Protein AF-A0A6C1RQX7-F1 (afdb_monomer_lite)

Radius of gyration: 13.5 Å; chains: 1; bounding box: 31×30×32 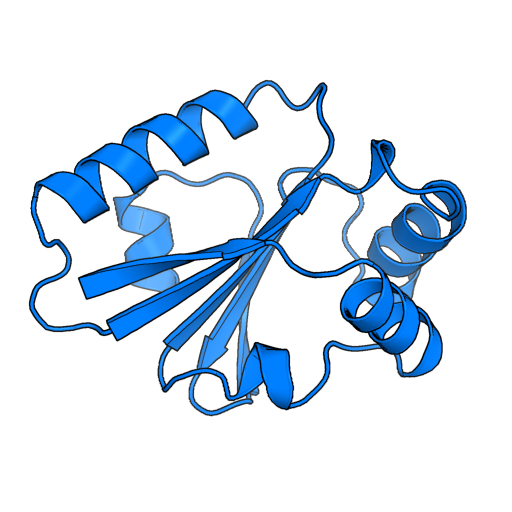Å

Foldseek 3Di:
DEDEDEDDPVQLVVCLVPLHGDCVQQVVDQKEKEWEAAPPDPCVVVVVVVSVVCVVVCPPVPDYYYYYYYRLVPDPCSVSSQCSCCPRVPDNDPGKMFIHGNSHTQDIDHDDDPVVVVVSRD

Structure (mmCIF, N/CA/C/O backbone):
data_AF-A0A6C1RQX7-F1
#
_entry.id   AF-A0A6C1RQX7-F1
#
loop_
_atom_site.group_PDB
_atom_site.id
_atom_site.type_symbol
_atom_site.label_atom_id
_atom_site.label_alt_id
_atom_site.label_comp_id
_atom_site.label_asym_id
_atom_site.label_entity_id
_atom_site.label_seq_id
_atom_site.pdbx_PDB_ins_code
_atom_site.Cartn_x
_atom_site.Cartn_y
_atom_site.Cartn_z
_atom_site.occupancy
_atom_site.B_iso_or_equiv
_atom_site.auth_seq_id
_atom_site.auth_comp_id
_atom_site.auth_asym_id
_atom_site.auth_atom_id
_atom_site.pdbx_PDB_model_num
ATOM 1 N N . MET A 1 1 ? -5.526 2.214 16.735 1.00 87.25 1 MET A N 1
ATOM 2 C CA . MET A 1 1 ? -4.966 3.416 16.068 1.00 87.25 1 MET A CA 1
ATOM 3 C C . MET A 1 1 ? -4.301 3.088 14.724 1.00 87.25 1 MET A C 1
ATOM 5 O O . MET A 1 1 ? -3.869 1.963 14.512 1.00 87.25 1 MET A O 1
ATOM 9 N N . LEU A 1 2 ? -4.153 4.067 13.818 1.00 93.94 2 LEU A N 1
ATOM 10 C CA . LEU A 1 2 ? -3.421 3.879 12.552 1.00 93.94 2 LEU A CA 1
ATOM 11 C C . LEU A 1 2 ? -1.901 4.061 12.732 1.00 93.94 2 LEU A C 1
ATOM 13 O O . LEU A 1 2 ? -1.441 5.099 13.207 1.00 93.94 2 LEU A O 1
ATOM 17 N N . GLN A 1 3 ? -1.108 3.087 12.288 1.00 94.69 3 GLN A N 1
ATOM 18 C CA . GLN A 1 3 ? 0.356 3.147 12.237 1.00 94.69 3 GLN A CA 1
ATOM 19 C C . GLN A 1 3 ? 0.831 3.056 10.788 1.00 94.69 3 GLN A C 1
ATOM 21 O O . GLN A 1 3 ? 0.318 2.247 10.024 1.00 94.69 3 GLN A O 1
ATOM 26 N N . ARG A 1 4 ? 1.823 3.862 10.402 1.00 96.62 4 ARG A N 1
ATOM 27 C CA . ARG A 1 4 ? 2.385 3.860 9.042 1.00 96.62 4 ARG A CA 1
ATOM 28 C C . ARG A 1 4 ? 3.803 3.318 9.072 1.00 96.62 4 ARG A C 1
ATOM 30 O O . ARG A 1 4 ? 4.584 3.702 9.942 1.00 96.62 4 ARG A O 1
ATOM 37 N N . ARG A 1 5 ? 4.132 2.456 8.118 1.00 97.75 5 ARG A N 1
ATOM 38 C CA . ARG A 1 5 ? 5.447 1.839 7.939 1.00 97.75 5 ARG A CA 1
ATOM 39 C C . ARG A 1 5 ? 5.829 1.914 6.468 1.00 97.75 5 ARG A C 1
ATOM 41 O O . ARG A 1 5 ? 4.966 1.851 5.599 1.00 97.75 5 ARG A O 1
ATOM 48 N N . GLN A 1 6 ? 7.117 2.045 6.189 1.00 98.12 6 GLN A N 1
ATOM 49 C CA . GLN A 1 6 ? 7.611 1.870 4.826 1.00 98.12 6 GLN A CA 1
ATOM 50 C C . GLN A 1 6 ? 7.837 0.382 4.584 1.00 98.12 6 GLN A C 1
ATOM 52 O O . GLN A 1 6 ? 8.424 -0.296 5.429 1.00 98.12 6 GLN A O 1
ATOM 57 N N . LEU A 1 7 ? 7.364 -0.120 3.447 1.00 98.44 7 LEU A N 1
ATOM 58 C CA . LEU A 1 7 ? 7.753 -1.435 2.962 1.00 98.44 7 LEU A CA 1
ATOM 59 C C . LEU A 1 7 ? 9.213 -1.352 2.503 1.00 98.44 7 LEU A C 1
ATOM 61 O O . LEU A 1 7 ? 9.578 -0.475 1.719 1.00 98.44 7 LEU A O 1
ATOM 65 N N . SER A 1 8 ? 10.060 -2.245 3.001 1.00 98.31 8 SER A N 1
ATOM 66 C CA . SER A 1 8 ? 11.467 -2.270 2.605 1.00 98.31 8 SER A CA 1
ATOM 67 C C . SER A 1 8 ? 11.654 -2.827 1.191 1.00 98.31 8 SER A C 1
ATOM 69 O O . SER A 1 8 ? 10.848 -3.615 0.694 1.00 98.31 8 SER A O 1
ATOM 71 N N . ALA A 1 9 ? 12.778 -2.476 0.562 1.00 98.06 9 ALA A N 1
ATOM 72 C CA . ALA A 1 9 ? 13.169 -3.040 -0.727 1.00 98.06 9 ALA A CA 1
ATOM 73 C C . ALA A 1 9 ? 13.298 -4.575 -0.680 1.00 98.06 9 ALA A C 1
ATOM 75 O O . ALA A 1 9 ? 12.901 -5.250 -1.625 1.00 98.06 9 ALA A O 1
ATOM 76 N N . THR A 1 10 ? 13.794 -5.134 0.428 1.00 98.19 10 THR A N 1
ATOM 77 C CA . THR A 1 10 ? 13.908 -6.588 0.620 1.00 98.19 10 THR A CA 1
ATOM 78 C C . THR A 1 10 ? 12.537 -7.261 0.671 1.00 98.19 10 THR A C 1
ATOM 80 O O . THR A 1 10 ? 12.328 -8.255 -0.017 1.00 98.19 10 THR A O 1
ATOM 83 N N . GLN A 1 11 ? 11.581 -6.695 1.415 1.00 98.56 11 GLN A N 1
ATOM 84 C CA . GLN A 1 11 ? 10.202 -7.200 1.461 1.00 98.56 11 GLN A CA 1
ATOM 85 C C . GLN A 1 11 ? 9.527 -7.128 0.088 1.00 98.56 11 GLN A C 1
ATOM 87 O O . GLN A 1 11 ? 8.901 -8.089 -0.350 1.00 98.56 11 GLN A O 1
ATOM 92 N N . ALA A 1 12 ? 9.693 -6.006 -0.616 1.00 98.56 12 ALA A N 1
ATOM 93 C CA . ALA A 1 12 ? 9.161 -5.829 -1.961 1.00 98.56 12 ALA A CA 1
ATOM 94 C C . ALA A 1 12 ? 9.771 -6.820 -2.965 1.00 98.56 12 ALA A C 1
ATOM 96 O O . ALA A 1 12 ? 9.052 -7.366 -3.798 1.00 98.56 12 ALA A O 1
ATOM 97 N N . ARG A 1 13 ? 11.080 -7.083 -2.874 1.00 98.38 13 ARG A N 1
ATOM 98 C CA . ARG A 1 13 ? 11.763 -8.067 -3.721 1.00 98.38 13 ARG A CA 1
ATOM 99 C C . ARG A 1 13 ? 11.296 -9.489 -3.428 1.00 98.38 13 ARG A C 1
ATOM 101 O O . ARG A 1 13 ? 10.963 -10.212 -4.357 1.00 98.38 13 ARG A O 1
ATOM 108 N N . SER A 1 14 ? 11.183 -9.848 -2.153 1.00 98.31 14 SER A N 1
ATOM 109 C CA . SER A 1 14 ? 10.650 -11.149 -1.753 1.00 98.31 14 SER A CA 1
ATOM 110 C C . SER A 1 14 ? 9.214 -11.360 -2.252 1.00 98.31 14 SER A C 1
ATOM 112 O O . SER A 1 14 ? 8.863 -12.466 -2.650 1.00 98.31 14 SER A O 1
ATOM 114 N N . ALA A 1 15 ? 8.398 -10.300 -2.313 1.00 98.44 15 ALA A N 1
ATOM 115 C CA . ALA A 1 15 ? 7.051 -10.390 -2.872 1.00 98.44 15 ALA A CA 1
ATOM 116 C C . ALA A 1 15 ? 7.046 -10.700 -4.378 1.00 98.44 15 ALA A C 1
ATOM 118 O O . ALA A 1 15 ? 6.231 -11.501 -4.830 1.00 98.44 15 ALA A O 1
ATOM 119 N N . ILE A 1 16 ? 7.985 -10.130 -5.145 1.00 98.44 16 ILE A N 1
ATOM 120 C CA . ILE A 1 16 ? 8.170 -10.477 -6.564 1.00 98.44 16 ILE A CA 1
ATOM 121 C C . ILE A 1 16 ? 8.494 -11.970 -6.712 1.00 98.44 16 ILE A C 1
ATOM 123 O O . ILE A 1 16 ? 7.937 -12.631 -7.584 1.00 98.44 16 ILE A O 1
ATOM 127 N N . GLU A 1 17 ? 9.388 -12.493 -5.871 1.00 98.06 17 GLU A N 1
ATOM 128 C CA . GLU A 1 17 ? 9.856 -13.886 -5.927 1.00 98.06 17 GLU A CA 1
ATOM 129 C C . GLU A 1 17 ? 8.766 -14.890 -5.530 1.00 98.06 17 GLU A C 1
ATOM 131 O O . GLU A 1 17 ? 8.646 -15.948 -6.146 1.00 98.06 17 GLU A O 1
ATOM 136 N N . ASN A 1 18 ? 7.957 -14.551 -4.524 1.00 97.75 18 ASN A N 1
ATOM 137 C CA . ASN A 1 18 ? 6.972 -15.459 -3.932 1.00 97.75 18 ASN A CA 1
ATOM 138 C C . ASN A 1 18 ? 5.548 -15.283 -4.477 1.00 97.75 18 ASN A C 1
ATOM 140 O O . ASN A 1 18 ? 4.670 -16.085 -4.167 1.00 97.75 18 ASN A O 1
ATOM 144 N N . GLY A 1 19 ? 5.296 -14.240 -5.270 1.00 97.75 19 GLY A N 1
ATOM 145 C CA . GLY A 1 19 ? 3.982 -13.946 -5.841 1.00 97.75 19 GLY A CA 1
ATOM 146 C C . GLY A 1 19 ? 3.031 -13.176 -4.916 1.00 97.75 19 GLY A C 1
ATOM 147 O O . GLY A 1 19 ? 2.018 -12.667 -5.391 1.00 97.75 19 GLY A O 1
ATOM 148 N N . ASP A 1 20 ? 3.357 -13.040 -3.629 1.00 97.44 20 ASP A N 1
ATOM 149 C CA . ASP A 1 20 ? 2.623 -12.221 -2.659 1.00 97.44 20 ASP A CA 1
ATOM 150 C C . ASP A 1 20 ? 3.540 -11.767 -1.507 1.00 97.44 20 ASP A C 1
ATOM 152 O O . ASP A 1 20 ? 4.695 -12.182 -1.403 1.00 97.44 20 ASP A O 1
ATOM 156 N N . PHE A 1 21 ? 3.038 -10.893 -0.636 1.00 98.38 21 PHE A N 1
ATOM 157 C CA . PHE A 1 21 ? 3.799 -10.319 0.475 1.00 98.38 21 PHE A CA 1
ATOM 158 C C . PHE A 1 21 ? 3.999 -11.313 1.628 1.00 98.38 21 PHE A C 1
ATOM 160 O O . PHE A 1 21 ? 3.100 -12.067 1.988 1.00 98.38 21 PHE A O 1
ATOM 167 N N . GLY A 1 22 ? 5.190 -11.280 2.234 1.00 97.81 22 GLY A N 1
ATOM 168 C CA . GLY A 1 22 ? 5.569 -12.167 3.336 1.00 97.81 22 GLY A CA 1
ATOM 169 C C . GLY A 1 22 ? 4.767 -11.953 4.625 1.00 97.81 22 GLY A C 1
ATOM 170 O O . GLY A 1 22 ? 4.134 -10.913 4.837 1.00 97.81 22 GLY A O 1
ATOM 171 N N . SER A 1 23 ? 4.824 -12.942 5.523 1.00 97.38 23 SER A N 1
ATOM 172 C CA . SER A 1 23 ? 4.132 -12.923 6.823 1.00 97.38 23 SER A CA 1
ATOM 173 C C . SER A 1 23 ? 4.578 -11.771 7.727 1.00 97.38 23 SER A C 1
ATOM 175 O O . SER A 1 23 ? 3.783 -11.260 8.509 1.00 97.38 23 SER A O 1
ATOM 177 N N . ASP A 1 24 ? 5.809 -11.295 7.578 1.00 97.31 24 ASP A N 1
ATOM 178 C CA . ASP A 1 24 ? 6.334 -10.111 8.258 1.00 97.31 24 ASP A CA 1
ATOM 179 C C . ASP A 1 24 ? 5.613 -8.805 7.861 1.00 97.31 24 ASP A C 1
ATOM 181 O O . ASP A 1 24 ? 5.661 -7.817 8.598 1.00 97.31 24 ASP A O 1
ATOM 185 N N . VAL A 1 25 ? 4.908 -8.811 6.725 1.00 98.25 25 VAL A N 1
ATOM 186 C CA . VAL A 1 25 ? 4.044 -7.723 6.256 1.00 98.25 25 VAL A CA 1
ATOM 187 C C . VAL A 1 25 ? 2.584 -8.020 6.593 1.00 98.25 25 VAL A C 1
ATOM 189 O O . VAL A 1 25 ? 1.951 -7.249 7.315 1.00 98.25 25 VAL A O 1
ATOM 192 N N . ILE A 1 26 ? 2.038 -9.135 6.097 1.00 97.88 26 ILE A N 1
ATOM 193 C CA . ILE A 1 26 ? 0.590 -9.409 6.155 1.00 97.88 26 ILE A CA 1
ATOM 194 C C . ILE A 1 26 ? 0.103 -9.831 7.552 1.00 97.88 26 ILE A C 1
ATOM 196 O O . ILE A 1 26 ? -1.06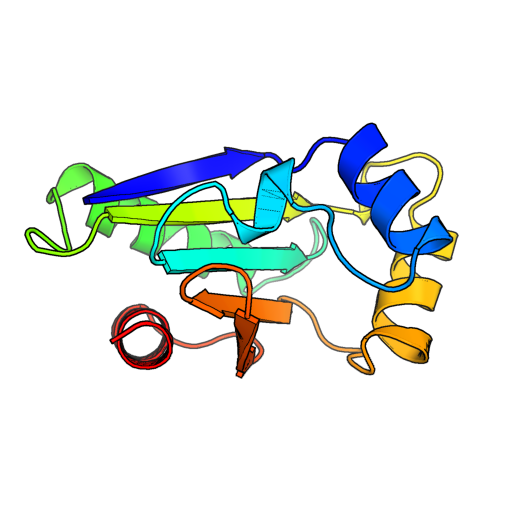1 -9.599 7.870 1.00 97.88 26 ILE A O 1
ATOM 200 N N . ASN A 1 27 ? 0.992 -10.356 8.409 1.00 96.69 27 ASN A N 1
ATOM 201 C CA . ASN A 1 27 ? 0.712 -10.669 9.821 1.00 96.69 27 ASN A CA 1
ATOM 202 C C . ASN A 1 27 ? 1.286 -9.622 10.784 1.00 96.69 27 ASN A C 1
ATOM 204 O O . ASN A 1 27 ? 1.405 -9.884 11.981 1.00 96.69 27 ASN A O 1
ATOM 208 N N . ALA A 1 28 ? 1.654 -8.428 10.305 1.00 96.31 28 ALA A N 1
ATOM 209 C CA . ALA A 1 28 ? 2.196 -7.384 11.175 1.00 96.31 28 ALA A CA 1
ATOM 210 C C . ALA A 1 28 ? 1.202 -6.939 12.270 1.00 96.31 28 ALA A C 1
ATOM 212 O O . ALA A 1 28 ? 1.620 -6.368 13.279 1.00 96.31 28 ALA A O 1
ATOM 213 N N . GLY A 1 29 ? -0.095 -7.181 12.059 1.00 94.31 29 GLY A N 1
ATOM 214 C CA . GLY A 1 29 ? -1.191 -6.972 13.002 1.00 94.31 29 GLY A CA 1
ATOM 215 C C . GLY A 1 29 ? -2.489 -7.585 12.468 1.00 94.31 29 GLY A C 1
ATOM 216 O O . GLY A 1 29 ? -2.515 -8.108 11.357 1.00 94.31 29 GLY A O 1
ATOM 217 N N . ALA A 1 30 ? -3.579 -7.489 13.235 1.00 94.56 30 ALA A N 1
ATOM 218 C CA . ALA A 1 30 ? -4.872 -8.071 12.849 1.00 94.56 30 ALA A CA 1
ATOM 219 C C . ALA A 1 30 ? -5.486 -7.416 11.598 1.00 94.56 30 ALA A C 1
ATOM 221 O O . ALA A 1 30 ? -6.217 -8.058 10.849 1.00 94.56 30 ALA A O 1
ATOM 222 N N . LYS A 1 31 ? -5.201 -6.128 11.362 1.00 96.56 31 LYS A N 1
ATOM 223 C CA . LYS A 1 31 ? -5.674 -5.358 10.204 1.00 96.56 31 LYS A CA 1
ATOM 224 C C . LYS A 1 31 ? -4.482 -4.685 9.531 1.00 96.56 31 LYS A C 1
ATOM 226 O O . LYS A 1 31 ? -3.852 -3.801 10.118 1.00 96.56 31 LYS A O 1
ATOM 231 N N . VAL A 1 32 ? -4.186 -5.077 8.295 1.00 98.00 32 VAL A N 1
ATOM 232 C CA . VAL A 1 32 ? -3.069 -4.527 7.516 1.00 98.00 32 VAL A CA 1
ATOM 233 C C . VAL A 1 32 ? -3.590 -3.952 6.207 1.00 98.00 32 VAL A C 1
ATOM 235 O O . VAL A 1 32 ? -4.369 -4.586 5.507 1.00 98.00 32 VAL A O 1
ATOM 238 N N . ALA A 1 33 ? -3.145 -2.753 5.851 1.00 98.38 33 ALA A N 1
ATOM 239 C CA . ALA A 1 33 ? -3.293 -2.224 4.503 1.00 98.38 33 ALA A CA 1
ATOM 240 C C . ALA A 1 33 ? -1.917 -2.056 3.874 1.00 98.38 33 ALA A C 1
ATOM 242 O O . ALA A 1 33 ? -0.993 -1.561 4.515 1.00 98.38 33 ALA A O 1
ATOM 243 N N . LEU A 1 34 ? -1.789 -2.408 2.605 1.00 98.69 34 LEU A N 1
ATOM 244 C CA . LEU A 1 34 ? -0.575 -2.199 1.836 1.00 98.69 34 LEU A CA 1
ATOM 245 C C . LEU A 1 34 ? -0.876 -1.294 0.649 1.00 98.69 34 LEU A C 1
ATOM 247 O O . LEU A 1 34 ? -1.687 -1.646 -0.200 1.00 98.69 34 LEU A O 1
ATOM 251 N N . ILE A 1 35 ? -0.220 -0.138 0.597 1.00 98.75 35 ILE A N 1
ATOM 252 C CA . ILE A 1 35 ? -0.373 0.869 -0.451 1.00 98.75 35 ILE A CA 1
ATOM 253 C C . ILE A 1 35 ? 0.844 0.809 -1.374 1.00 98.75 35 ILE A C 1
ATOM 255 O O . ILE A 1 35 ? 1.962 1.116 -0.962 1.00 98.75 35 ILE A O 1
ATOM 259 N N . LEU A 1 36 ? 0.606 0.470 -2.636 1.00 98.81 36 LEU A N 1
ATOM 260 C CA . LEU A 1 36 ? 1.589 0.423 -3.712 1.00 98.81 36 LEU A CA 1
ATOM 261 C C . LEU A 1 36 ? 1.351 1.611 -4.648 1.00 98.81 36 LEU A C 1
ATOM 263 O O . LEU A 1 36 ? 0.275 1.750 -5.232 1.00 98.81 36 LEU A O 1
ATOM 267 N N . THR A 1 37 ? 2.330 2.498 -4.784 1.00 98.69 37 THR A N 1
ATOM 268 C CA . THR A 1 37 ? 2.183 3.729 -5.570 1.00 98.69 37 THR A CA 1
ATOM 269 C C . THR A 1 37 ? 3.506 4.175 -6.192 1.00 98.69 37 THR A C 1
ATOM 271 O O . THR A 1 37 ? 4.551 3.585 -5.941 1.00 98.69 37 THR A O 1
ATOM 274 N N . GLN A 1 38 ? 3.461 5.232 -6.998 1.00 98.44 38 GLN A N 1
ATOM 275 C CA . GLN A 1 38 ? 4.638 5.905 -7.552 1.00 98.44 38 GLN A CA 1
ATOM 276 C C . GLN A 1 38 ? 4.648 7.375 -7.138 1.00 98.44 38 GLN A C 1
ATOM 278 O O . GLN A 1 38 ? 3.601 7.946 -6.812 1.00 98.44 38 GLN A O 1
ATOM 283 N N . SER A 1 39 ? 5.825 7.993 -7.164 1.00 97.69 39 SER A N 1
ATOM 284 C CA . SER A 1 39 ? 6.055 9.361 -6.694 1.00 97.69 39 SER A CA 1
ATOM 285 C C . SER A 1 39 ? 5.221 10.408 -7.442 1.00 97.69 39 SER A C 1
ATOM 287 O O . SER A 1 39 ? 4.798 11.396 -6.845 1.00 97.69 39 SER A O 1
ATOM 289 N N . TRP A 1 40 ? 4.906 10.161 -8.717 1.00 97.00 40 TRP A N 1
ATOM 290 C CA . TRP A 1 40 ? 4.107 11.046 -9.570 1.00 97.00 40 TRP A CA 1
ATOM 291 C C . TRP A 1 40 ? 2.586 10.898 -9.391 1.00 97.00 40 TRP A C 1
ATOM 293 O O . TRP A 1 40 ? 1.821 11.644 -10.002 1.00 97.00 40 TRP A O 1
ATOM 303 N N . CYS A 1 41 ? 2.114 9.953 -8.569 1.00 97.81 41 CYS A N 1
ATOM 304 C CA . CYS A 1 41 ? 0.686 9.714 -8.375 1.00 97.81 41 CYS A CA 1
ATOM 305 C C . CYS A 1 41 ? -0.013 10.936 -7.732 1.00 97.81 41 CYS A C 1
ATOM 307 O O . CYS A 1 41 ? 0.254 11.252 -6.569 1.00 97.81 41 CYS A O 1
ATOM 309 N N . PRO A 1 42 ? -0.987 11.583 -8.403 1.00 96.12 42 PRO A N 1
ATOM 310 C CA . PRO A 1 42 ? -1.627 12.797 -7.883 1.00 96.12 42 PRO A CA 1
ATOM 311 C C . PRO A 1 42 ? -2.516 12.533 -6.659 1.00 96.12 42 PRO A C 1
ATOM 313 O O . PRO A 1 42 ? -2.768 13.425 -5.850 1.00 96.12 42 PRO A O 1
ATOM 316 N N . GLN A 1 43 ? -2.990 11.297 -6.504 1.00 98.19 43 GLN A N 1
ATOM 317 C CA . GLN A 1 43 ? -3.827 10.872 -5.382 1.00 98.19 43 GLN A CA 1
ATOM 318 C C . GLN A 1 43 ? -3.002 10.549 -4.126 1.00 98.19 43 GLN A C 1
ATOM 320 O O . GLN A 1 43 ? -3.539 10.556 -3.015 1.00 98.19 43 GLN A O 1
ATOM 325 N N . TRP A 1 44 ? -1.693 10.312 -4.268 1.00 97.81 44 TRP A N 1
ATOM 326 C CA . TRP A 1 44 ? -0.832 9.928 -3.153 1.00 97.81 44 TRP A CA 1
ATOM 327 C C . TRP A 1 44 ? -0.719 11.010 -2.062 1.00 97.81 44 TRP A C 1
ATOM 329 O O . TRP A 1 44 ? -0.969 10.696 -0.893 1.00 97.81 44 TRP A O 1
ATOM 339 N N . PRO A 1 45 ? -0.480 12.299 -2.383 1.00 97.69 45 PRO A N 1
ATOM 340 C CA . PRO A 1 45 ? -0.483 13.366 -1.380 1.00 97.69 45 PRO A CA 1
ATOM 341 C C . PRO A 1 45 ? -1.806 13.485 -0.612 1.00 97.69 45 PRO A C 1
ATOM 343 O O . PRO A 1 45 ? -1.803 13.761 0.593 1.00 97.69 45 PRO A O 1
ATOM 346 N N . ALA A 1 46 ? -2.941 13.247 -1.282 1.00 97.44 46 ALA A N 1
ATOM 347 C CA . ALA A 1 46 ? -4.256 13.253 -0.646 1.00 97.44 46 ALA A CA 1
ATOM 348 C C . ALA A 1 46 ? -4.391 12.104 0.364 1.00 97.44 46 ALA A C 1
ATOM 350 O O . ALA A 1 46 ? -4.841 12.341 1.489 1.00 97.44 46 ALA A O 1
ATOM 351 N N . MET A 1 47 ? -3.926 10.897 0.006 1.00 98.00 47 MET A N 1
ATOM 352 C CA . MET A 1 47 ? -3.880 9.756 0.926 1.00 98.00 47 MET A CA 1
ATOM 353 C C . MET A 1 47 ? -3.025 10.027 2.153 1.00 98.00 47 MET A C 1
ATOM 355 O O . MET A 1 47 ? -3.485 9.879 3.286 1.00 98.00 47 MET A O 1
ATOM 359 N N . GLN A 1 48 ? -1.809 10.522 1.944 1.00 97.94 48 GLN A N 1
ATOM 360 C CA . GLN A 1 48 ? -0.930 10.896 3.043 1.00 97.94 48 GLN A CA 1
ATOM 361 C C . GLN A 1 48 ? -1.554 11.955 3.958 1.00 97.94 48 GLN A C 1
ATOM 363 O O . GLN A 1 48 ? -1.403 11.883 5.178 1.00 97.94 48 GLN A O 1
ATOM 368 N N . LYS A 1 49 ? -2.254 12.952 3.395 1.00 97.56 49 LYS A N 1
ATOM 369 C CA . LYS A 1 49 ? -2.906 14.012 4.174 1.00 97.56 49 LYS A CA 1
ATOM 370 C C . LYS A 1 49 ? -3.951 13.441 5.126 1.00 97.56 49 LYS A C 1
ATOM 372 O O . LYS A 1 49 ? -3.907 13.770 6.311 1.00 97.56 49 LYS A O 1
ATOM 377 N N . TRP A 1 50 ? -4.865 12.597 4.645 1.00 96.81 50 TRP A N 1
ATOM 378 C CA . TRP A 1 50 ? -5.891 12.044 5.529 1.00 96.81 50 TRP A CA 1
ATOM 379 C C . TRP A 1 50 ? -5.329 10.985 6.484 1.00 96.81 50 TRP A C 1
ATOM 381 O O . TRP A 1 50 ? -5.768 10.951 7.629 1.00 96.81 50 TRP A O 1
ATOM 391 N N . MET A 1 51 ? -4.318 10.196 6.091 1.00 96.56 51 MET A N 1
ATOM 392 C CA . MET A 1 51 ? -3.650 9.261 7.011 1.00 96.56 51 MET A CA 1
ATOM 393 C C . MET A 1 51 ? -2.988 10.004 8.172 1.00 96.56 51 MET A C 1
ATOM 395 O O . MET A 1 51 ? -3.185 9.632 9.325 1.00 96.56 51 MET A O 1
ATOM 399 N N . ARG A 1 52 ? -2.275 11.105 7.891 1.00 96.12 52 ARG A N 1
ATOM 400 C CA . ARG A 1 52 ? -1.714 11.982 8.933 1.00 96.12 52 ARG A CA 1
ATOM 401 C C . ARG A 1 52 ? -2.798 12.546 9.854 1.00 96.12 52 ARG A C 1
ATOM 403 O O . ARG A 1 52 ? -2.581 12.615 11.058 1.00 96.12 52 ARG A O 1
ATOM 410 N N . GLY A 1 53 ? -3.953 12.924 9.301 1.00 95.69 53 GLY A N 1
ATOM 411 C CA . GLY A 1 53 ? -5.113 13.360 10.084 1.00 95.69 53 GLY A CA 1
ATOM 412 C C . GLY A 1 53 ? -5.614 12.273 11.039 1.00 95.69 53 GLY A C 1
ATOM 413 O O . GLY A 1 53 ? -5.737 12.523 12.230 1.00 95.69 53 GLY A O 1
ATOM 414 N N . LEU A 1 54 ? -5.805 11.045 10.543 1.00 94.00 54 LEU A N 1
ATOM 415 C CA . LEU A 1 54 ? -6.220 9.904 11.368 1.00 94.00 54 LEU A CA 1
ATOM 416 C C . LEU A 1 54 ? -5.220 9.600 12.491 1.00 94.00 54 LEU A C 1
ATOM 418 O O . LEU A 1 54 ? -5.635 9.403 13.628 1.00 94.00 54 LEU A O 1
ATOM 422 N N . GLN A 1 55 ? -3.915 9.613 12.198 1.00 93.50 55 GLN A N 1
ATOM 423 C CA . GLN A 1 55 ? -2.873 9.411 13.212 1.00 93.50 55 GLN A CA 1
ATOM 424 C C . GLN A 1 55 ? -2.907 10.492 14.292 1.00 93.50 55 GLN A C 1
ATOM 426 O O . GLN A 1 55 ? -2.877 10.171 15.477 1.00 93.50 55 GLN A O 1
ATOM 431 N N . LYS A 1 56 ? -2.990 11.765 13.881 1.00 93.44 56 LYS A N 1
ATOM 432 C CA . LYS A 1 56 ? -3.060 12.910 14.795 1.00 93.44 56 LYS A CA 1
ATOM 433 C C . LYS A 1 56 ? -4.282 12.826 15.710 1.00 93.44 56 LYS A C 1
ATOM 435 O O . LYS A 1 56 ? -4.170 13.121 16.894 1.00 93.44 56 LYS A O 1
ATOM 440 N N . ASP A 1 57 ? -5.418 12.403 15.165 1.00 91.62 57 ASP A N 1
ATOM 441 C CA . ASP A 1 57 ? -6.681 12.296 15.896 1.00 91.62 57 ASP A CA 1
ATOM 442 C C . ASP A 1 57 ? -6.803 10.986 16.700 1.00 91.62 57 ASP A C 1
ATOM 444 O O . ASP A 1 57 ? -7.838 10.749 17.320 1.00 91.62 57 ASP A O 1
ATOM 448 N N . GLY A 1 58 ? -5.794 10.105 16.659 1.00 87.25 58 GLY A N 1
ATOM 449 C CA . GLY A 1 58 ? -5.835 8.794 17.316 1.00 87.25 58 GLY A CA 1
ATOM 450 C C . GLY A 1 58 ? -6.894 7.847 16.740 1.00 87.25 58 GLY A C 1
ATOM 451 O O . GLY A 1 58 ? -7.363 6.946 17.430 1.00 87.25 58 GLY A O 1
ATOM 452 N N . LYS A 1 59 ? -7.301 8.048 15.481 1.00 86.25 59 LYS A N 1
ATOM 453 C CA . LYS A 1 59 ? -8.389 7.312 14.832 1.00 86.25 59 LYS A CA 1
ATOM 454 C C . LYS A 1 59 ? -7.883 6.239 13.861 1.00 86.25 59 LYS A C 1
ATOM 456 O O . LYS A 1 59 ? -6.827 6.398 13.247 1.00 86.25 59 LYS A O 1
ATOM 461 N N . PRO A 1 60 ? -8.678 5.181 13.645 1.00 83.56 60 PRO A N 1
ATOM 462 C CA . PRO A 1 60 ? -9.792 4.754 14.503 1.00 83.56 60 PRO A CA 1
ATOM 463 C C . PRO A 1 60 ? -9.290 4.334 15.901 1.00 83.56 60 PRO A C 1
ATOM 465 O O . PRO A 1 60 ? -8.204 3.760 16.020 1.00 83.56 60 PRO A O 1
ATOM 468 N N . ALA A 1 61 ? -10.071 4.646 16.942 1.00 74.38 61 ALA A N 1
ATOM 469 C CA . ALA A 1 61 ? -9.722 4.335 18.332 1.00 74.38 61 ALA A CA 1
ATOM 470 C C . ALA A 1 61 ? -9.671 2.815 18.564 1.00 74.38 61 ALA A C 1
ATOM 472 O O . ALA A 1 61 ? -8.703 2.312 19.123 1.00 74.38 61 ALA A O 1
ATOM 473 N N . ASP A 1 62 ? -10.641 2.092 17.998 1.00 70.00 62 ASP A N 1
ATOM 474 C CA . ASP A 1 62 ? -10.864 0.663 18.258 1.00 70.00 62 ASP A CA 1
ATOM 475 C C . ASP A 1 62 ? -10.193 -0.276 17.241 1.00 70.00 62 ASP A C 1
ATOM 477 O O . ASP A 1 62 ? -10.442 -1.482 17.234 1.00 70.00 62 ASP A O 1
ATOM 481 N N . HIS A 1 63 ? -9.368 0.251 16.329 1.00 70.94 63 HIS A N 1
ATOM 482 C CA . HIS A 1 63 ? -8.665 -0.591 15.356 1.00 70.94 63 HIS A CA 1
ATOM 483 C C . HIS A 1 63 ? -7.194 -0.245 15.267 1.00 70.94 63 HIS A C 1
ATOM 485 O O . HIS A 1 63 ? -6.837 0.849 14.825 1.00 70.94 63 HIS A O 1
ATOM 491 N N . ASP A 1 64 ? -6.344 -1.203 15.614 1.00 87.62 64 ASP A N 1
ATOM 492 C CA . ASP A 1 64 ? -4.929 -1.160 15.279 1.00 87.62 64 ASP A CA 1
ATOM 493 C C . ASP A 1 64 ? -4.745 -1.574 13.825 1.00 87.62 64 ASP A C 1
ATOM 495 O O . ASP A 1 64 ? -4.815 -2.748 13.467 1.00 87.62 64 ASP A O 1
ATOM 499 N N . ILE A 1 65 ? -4.588 -0.558 12.977 1.00 94.88 65 ILE A N 1
ATOM 500 C CA . ILE A 1 65 ? -4.375 -0.715 11.543 1.00 94.88 65 ILE A CA 1
ATOM 501 C C . ILE A 1 65 ? -2.918 -0.400 11.259 1.00 94.88 65 ILE A C 1
ATOM 503 O O . ILE A 1 65 ? -2.457 0.712 11.529 1.00 94.88 65 ILE A O 1
ATOM 507 N N . ILE A 1 66 ? -2.212 -1.349 10.658 1.00 97.19 66 ILE A N 1
ATOM 508 C CA . ILE A 1 66 ? -0.860 -1.126 10.152 1.00 97.19 66 ILE A CA 1
ATOM 509 C C . ILE A 1 66 ? -0.952 -0.868 8.657 1.00 97.19 66 ILE A C 1
ATOM 511 O O . ILE A 1 66 ? -1.476 -1.680 7.902 1.00 97.19 66 ILE A O 1
ATOM 515 N N . VAL A 1 67 ? -0.441 0.277 8.228 1.00 98.06 67 VAL A N 1
ATOM 516 C CA . VAL A 1 67 ? -0.369 0.663 6.825 1.00 98.06 67 VAL A CA 1
ATOM 517 C C . VAL A 1 67 ? 1.076 0.577 6.368 1.00 98.06 67 VAL A C 1
ATOM 519 O O . VAL A 1 67 ? 1.918 1.334 6.848 1.00 98.06 67 VAL A O 1
ATOM 522 N N . PHE A 1 68 ? 1.357 -0.322 5.434 1.00 98.69 68 PHE A N 1
ATOM 523 C CA . PHE A 1 68 ? 2.610 -0.340 4.694 1.00 98.69 68 PHE A CA 1
ATOM 524 C C . PHE A 1 68 ? 2.494 0.520 3.441 1.00 98.69 68 PHE A C 1
ATOM 526 O O . PHE A 1 68 ? 1.494 0.478 2.728 1.00 98.69 68 PHE A O 1
ATOM 533 N N . GLU A 1 69 ? 3.533 1.294 3.167 1.00 98.56 69 GLU A N 1
ATOM 534 C CA . GLU A 1 69 ? 3.621 2.182 2.015 1.00 98.56 69 GLU A CA 1
ATOM 535 C C . GLU A 1 69 ? 4.817 1.783 1.164 1.00 98.56 69 GLU A C 1
ATOM 537 O O . GLU A 1 69 ? 5.907 1.569 1.694 1.00 98.56 69 GLU A O 1
ATOM 542 N N . PHE A 1 70 ? 4.627 1.704 -0.150 1.00 98.69 70 PHE A N 1
ATOM 543 C CA . PHE A 1 70 ? 5.716 1.459 -1.080 1.00 98.69 70 PHE A CA 1
ATOM 544 C C . PHE A 1 70 ? 5.610 2.379 -2.297 1.00 98.69 70 PHE A C 1
ATOM 546 O O . PHE A 1 70 ? 4.702 2.245 -3.120 1.00 98.69 70 PHE A O 1
ATOM 553 N N . VAL A 1 71 ? 6.546 3.328 -2.385 1.00 98.50 71 VAL A N 1
ATOM 554 C CA . VAL A 1 71 ? 6.741 4.218 -3.538 1.00 98.50 71 VAL A CA 1
ATOM 555 C C . VAL A 1 71 ? 7.797 3.577 -4.437 1.00 98.50 71 VAL A C 1
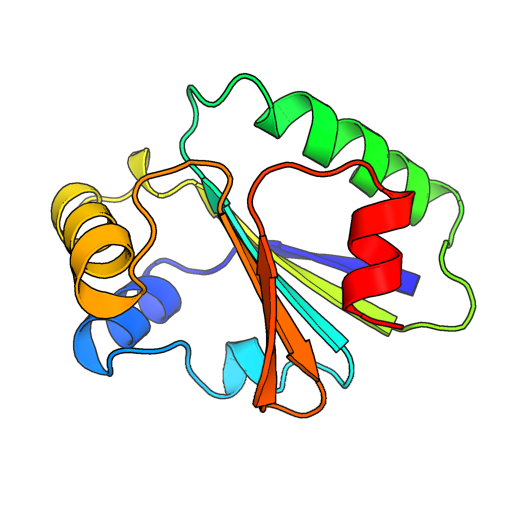ATOM 557 O O . VAL A 1 71 ? 8.997 3.731 -4.213 1.00 98.50 71 VAL A O 1
ATOM 560 N N . TYR A 1 72 ? 7.351 2.757 -5.384 1.00 98.31 72 TYR A N 1
ATOM 561 C CA . TYR A 1 72 ? 8.213 1.757 -6.022 1.00 98.31 72 TYR A CA 1
ATOM 562 C C . TYR A 1 72 ? 9.027 2.269 -7.213 1.00 98.31 72 TYR A C 1
ATOM 564 O O . TYR A 1 72 ? 9.917 1.572 -7.684 1.00 98.31 72 TYR A O 1
ATOM 572 N N . ASP A 1 73 ? 8.766 3.474 -7.709 1.00 97.81 73 ASP A N 1
ATOM 573 C CA . ASP A 1 73 ? 9.561 4.100 -8.774 1.00 97.81 73 ASP A CA 1
ATOM 574 C C . ASP A 1 73 ? 10.918 4.636 -8.286 1.00 97.81 73 ASP A C 1
ATOM 576 O O . ASP A 1 73 ? 11.748 5.030 -9.099 1.00 97.81 73 ASP A O 1
ATOM 580 N N . GLY A 1 74 ? 11.168 4.615 -6.971 1.00 94.81 74 GLY A N 1
ATOM 581 C CA . GLY A 1 74 ? 12.445 5.003 -6.368 1.00 94.81 74 GLY A CA 1
ATOM 582 C C . GLY A 1 74 ? 13.443 3.861 -6.138 1.00 94.81 74 GLY A C 1
ATOM 583 O O . GLY A 1 74 ? 14.541 4.126 -5.654 1.00 94.81 74 GLY A O 1
ATOM 584 N N . VAL A 1 75 ? 13.087 2.604 -6.430 1.00 97.00 75 VAL A N 1
ATOM 585 C CA . VAL A 1 75 ? 13.981 1.447 -6.231 1.00 97.00 75 VAL A CA 1
ATOM 586 C C . VAL A 1 75 ? 14.595 0.968 -7.547 1.00 97.00 75 VAL A C 1
ATOM 588 O O . VAL A 1 75 ? 14.011 1.129 -8.614 1.00 97.00 75 VAL A O 1
ATOM 591 N N . GLU A 1 76 ? 15.756 0.312 -7.476 1.00 98.00 76 GLU A N 1
ATOM 592 C CA . GLU A 1 76 ? 16.490 -0.174 -8.661 1.00 98.00 76 GLU A CA 1
ATOM 593 C C . GLU A 1 76 ? 15.689 -1.164 -9.524 1.00 98.00 76 GLU A C 1
ATOM 595 O O . GLU A 1 76 ? 15.898 -1.244 -10.729 1.00 98.00 76 GLU A O 1
ATOM 600 N N . PHE A 1 77 ? 14.749 -1.890 -8.915 1.00 98.12 77 PHE A N 1
ATOM 601 C CA . PHE A 1 77 ? 13.911 -2.912 -9.553 1.00 98.12 77 PHE A CA 1
ATOM 602 C C . PHE A 1 77 ? 12.476 -2.419 -9.816 1.00 98.12 77 PHE A C 1
ATOM 604 O O . PHE A 1 77 ? 11.505 -3.180 -9.767 1.00 98.12 77 PHE A O 1
ATOM 611 N N . ALA A 1 78 ? 12.306 -1.112 -10.043 1.00 98.06 78 ALA A N 1
ATOM 612 C CA . ALA A 1 78 ? 10.998 -0.488 -10.246 1.00 98.06 78 ALA A CA 1
ATOM 613 C C . ALA A 1 78 ? 10.202 -1.116 -11.405 1.00 98.06 78 ALA A C 1
ATOM 615 O O . ALA A 1 78 ? 8.974 -1.239 -11.331 1.00 98.06 78 ALA A O 1
ATOM 616 N N . ARG A 1 79 ? 10.883 -1.526 -12.485 1.00 98.19 79 ARG A N 1
ATOM 617 C CA . ARG A 1 79 ? 10.237 -2.117 -13.670 1.00 98.19 79 ARG A CA 1
ATOM 618 C C . ARG A 1 79 ? 9.726 -3.521 -13.370 1.00 98.19 79 ARG A C 1
ATOM 620 O O . ARG A 1 79 ? 8.600 -3.848 -13.733 1.00 98.19 79 ARG A O 1
ATOM 627 N N . GLU A 1 80 ? 10.518 -4.317 -12.665 1.00 98.69 80 GLU A N 1
ATOM 628 C CA . GLU A 1 80 ? 10.155 -5.648 -12.194 1.00 98.69 80 GLU A CA 1
ATOM 629 C C . GLU A 1 80 ? 8.985 -5.568 -11.217 1.00 98.69 80 GLU A C 1
ATOM 631 O O . GLU A 1 80 ? 8.010 -6.299 -11.373 1.00 98.69 80 GLU A O 1
ATOM 636 N N . PHE A 1 81 ? 9.022 -4.626 -10.269 1.00 98.69 81 PHE A N 1
ATOM 637 C CA . PHE A 1 81 ? 7.917 -4.431 -9.332 1.00 98.69 81 PHE A CA 1
ATOM 638 C C . PHE A 1 81 ? 6.635 -3.974 -10.042 1.00 98.69 81 PHE A C 1
ATOM 640 O O . PHE A 1 81 ? 5.540 -4.427 -9.709 1.00 98.69 81 PHE A O 1
ATOM 647 N N . THR A 1 82 ? 6.755 -3.124 -11.068 1.00 98.50 82 THR A N 1
ATOM 648 C CA . THR A 1 82 ? 5.619 -2.735 -11.917 1.00 98.50 82 THR A CA 1
ATOM 649 C C . THR A 1 82 ? 5.022 -3.956 -12.614 1.00 98.50 82 THR A C 1
ATOM 651 O O . THR A 1 82 ? 3.815 -4.173 -12.522 1.00 98.50 82 THR A O 1
ATOM 654 N N . ALA A 1 83 ? 5.856 -4.787 -13.247 1.00 98.56 83 ALA A N 1
ATOM 655 C CA . ALA A 1 83 ? 5.411 -6.002 -13.923 1.00 98.56 83 ALA A CA 1
ATOM 656 C C . ALA A 1 83 ? 4.765 -7.002 -12.952 1.00 98.56 83 ALA A C 1
ATOM 658 O O . ALA A 1 83 ? 3.729 -7.575 -13.277 1.00 98.56 83 ALA A O 1
ATOM 659 N N . PHE A 1 84 ? 5.330 -7.170 -11.755 1.00 98.69 84 PHE A N 1
ATOM 660 C CA . PHE A 1 84 ? 4.752 -7.972 -10.677 1.00 98.69 84 PHE A CA 1
ATOM 661 C C . PHE A 1 84 ? 3.357 -7.465 -10.284 1.00 98.69 84 PHE A C 1
ATOM 663 O O . PHE A 1 84 ? 2.384 -8.214 -10.357 1.00 98.69 84 PHE A O 1
ATOM 670 N N . LYS A 1 85 ? 3.222 -6.172 -9.968 1.00 98.50 85 LYS A N 1
ATOM 671 C CA . LYS A 1 85 ? 1.934 -5.552 -9.618 1.00 98.50 85 LYS A CA 1
ATOM 672 C C . LYS A 1 85 ? 0.880 -5.749 -10.713 1.00 98.50 85 LYS A C 1
ATOM 674 O O . LYS A 1 85 ? -0.281 -6.014 -10.426 1.00 98.50 85 LYS A O 1
ATOM 679 N N . GLU A 1 86 ? 1.276 -5.607 -11.972 1.00 98.50 86 GLU A N 1
ATOM 680 C CA . GLU A 1 86 ? 0.351 -5.650 -13.109 1.00 98.50 86 GLU A CA 1
ATOM 681 C C . GLU A 1 86 ? -0.047 -7.060 -13.510 1.00 98.50 86 GLU A C 1
ATOM 683 O O . GLU A 1 86 ? -1.209 -7.303 -13.817 1.00 98.50 86 GLU A O 1
ATOM 688 N N . ARG A 1 87 ? 0.915 -7.983 -13.533 1.00 98.38 87 ARG A N 1
ATOM 689 C CA . ARG A 1 87 ? 0.725 -9.318 -14.108 1.00 98.38 87 ARG A CA 1
ATOM 690 C C . ARG A 1 87 ? 0.435 -10.379 -13.061 1.00 98.38 87 ARG A C 1
ATOM 692 O O . ARG A 1 87 ? -0.254 -11.339 -13.376 1.00 98.38 87 ARG A O 1
ATOM 699 N N . VAL A 1 88 ? 0.976 -10.219 -11.854 1.00 98.31 88 VAL A N 1
ATOM 700 C CA . VAL A 1 88 ? 0.809 -11.180 -10.757 1.00 98.31 88 VAL A CA 1
ATOM 701 C C . VAL A 1 88 ? -0.296 -10.715 -9.819 1.00 98.31 88 VAL A C 1
ATOM 703 O O . VAL A 1 88 ? -1.232 -11.466 -9.576 1.00 98.31 88 VAL A O 1
ATOM 706 N N . LEU A 1 89 ? -0.251 -9.457 -9.367 1.00 98.19 89 LEU A N 1
ATOM 707 C CA . LEU A 1 89 ? -1.315 -8.899 -8.518 1.00 98.19 89 LEU A CA 1
ATOM 708 C C . LEU A 1 89 ? -2.528 -8.393 -9.319 1.00 98.19 89 LEU A C 1
ATOM 710 O O . LEU A 1 89 ? -3.562 -8.080 -8.740 1.00 98.19 89 LEU A O 1
ATOM 714 N N . GLY A 1 90 ? -2.419 -8.305 -10.649 1.00 98.06 90 GLY A N 1
ATOM 715 C CA . GLY A 1 90 ? -3.549 -8.004 -11.530 1.00 98.06 90 GLY A CA 1
ATOM 716 C C . GLY A 1 90 ? -4.029 -6.548 -11.517 1.00 98.06 90 GLY A C 1
ATOM 717 O O . GLY A 1 90 ? -5.167 -6.292 -11.907 1.00 98.06 90 GLY A O 1
ATOM 718 N N . ASN A 1 91 ? -3.206 -5.580 -11.086 1.00 98.19 91 ASN A N 1
ATOM 719 C CA . ASN A 1 91 ? -3.600 -4.166 -11.032 1.00 98.19 91 ASN A CA 1
ATOM 720 C C . ASN A 1 91 ? -2.595 -3.238 -11.741 1.00 98.19 91 ASN A C 1
ATOM 722 O O . ASN A 1 91 ? -1.422 -3.137 -11.368 1.00 98.19 91 ASN A O 1
ATOM 726 N N . SER A 1 92 ? -3.064 -2.508 -12.757 1.00 97.75 92 SER A N 1
ATOM 727 C CA . SER A 1 92 ? -2.278 -1.526 -13.527 1.00 97.75 92 SER A CA 1
ATOM 728 C C . SER A 1 92 ? -2.461 -0.077 -13.091 1.00 97.75 92 SER A C 1
ATOM 730 O O . SER A 1 92 ? -1.916 0.832 -13.713 1.00 97.75 92 SER A O 1
ATOM 732 N N . LEU A 1 93 ? -3.198 0.156 -12.011 1.00 98.19 93 LEU A N 1
ATOM 733 C CA . LEU A 1 93 ? -3.500 1.484 -11.507 1.00 98.19 93 LEU A CA 1
ATOM 734 C C . LEU A 1 93 ? -2.663 1.792 -10.259 1.00 98.19 93 LEU A C 1
ATOM 736 O O . LEU A 1 93 ? -2.208 0.903 -9.539 1.00 98.19 93 LEU A O 1
ATOM 740 N N . ILE A 1 94 ? -2.453 3.083 -10.005 1.00 98.25 94 ILE A N 1
ATOM 741 C CA . ILE A 1 94 ? -1.868 3.585 -8.761 1.00 98.25 94 ILE A CA 1
ATOM 742 C C . ILE A 1 94 ? -2.713 4.743 -8.211 1.00 98.25 94 ILE A C 1
ATOM 744 O O . ILE A 1 94 ? -3.235 5.531 -9.001 1.00 98.25 94 ILE A O 1
ATOM 748 N N . PRO A 1 95 ? -2.841 4.876 -6.880 1.00 98.44 95 PRO A N 1
ATOM 749 C CA . PRO A 1 95 ? -2.334 3.955 -5.870 1.00 98.44 95 PRO A CA 1
ATOM 750 C C . PRO A 1 95 ? -3.169 2.670 -5.877 1.00 98.44 95 PRO A C 1
ATOM 752 O O . PRO A 1 95 ? -4.365 2.706 -6.160 1.00 98.44 95 PRO A O 1
ATOM 755 N N . TYR A 1 96 ? -2.541 1.540 -5.589 1.00 98.81 96 TYR A N 1
ATOM 756 C CA . TYR A 1 96 ? -3.192 0.244 -5.435 1.00 98.81 96 TYR A CA 1
ATOM 757 C C . TYR A 1 96 ? -3.091 -0.181 -3.975 1.00 98.81 96 TYR A C 1
ATOM 759 O O . TYR A 1 96 ? -2.024 -0.079 -3.371 1.00 98.81 96 TYR A O 1
ATOM 767 N N . VAL A 1 97 ? -4.215 -0.580 -3.390 1.00 98.75 97 VAL A N 1
ATOM 768 C CA . VAL A 1 97 ? -4.336 -0.905 -1.973 1.00 98.75 97 VAL A CA 1
ATOM 769 C C . VAL A 1 97 ? -4.816 -2.338 -1.826 1.00 98.75 97 VAL A C 1
ATOM 771 O O . VAL A 1 97 ? -5.846 -2.709 -2.385 1.00 98.75 97 VAL A O 1
ATOM 774 N N . ARG A 1 98 ? -4.080 -3.123 -1.044 1.00 98.69 98 ARG A N 1
ATOM 775 C CA . ARG A 1 98 ? -4.455 -4.480 -0.633 1.00 98.69 98 ARG A CA 1
ATOM 776 C C . ARG A 1 98 ? -4.770 -4.475 0.855 1.00 98.69 98 ARG A C 1
ATOM 778 O O . ARG A 1 98 ? -4.019 -3.883 1.634 1.00 98.69 98 ARG A O 1
ATOM 785 N N . TYR A 1 99 ? -5.872 -5.104 1.241 1.00 98.50 99 TYR A N 1
ATOM 786 C CA . TYR A 1 99 ? -6.358 -5.142 2.616 1.00 98.50 99 TYR A CA 1
ATOM 787 C C . TYR A 1 99 ? -6.287 -6.567 3.143 1.00 98.50 99 TYR A C 1
ATOM 789 O O . TYR A 1 99 ? -6.864 -7.476 2.553 1.00 98.50 99 TYR A O 1
ATOM 797 N N . TYR A 1 100 ? -5.613 -6.748 4.273 1.00 98.06 100 TYR A N 1
ATOM 798 C CA . TYR A 1 100 ? -5.458 -8.037 4.926 1.00 98.06 100 TYR A CA 1
ATOM 799 C C . TYR A 1 100 ? -6.080 -8.024 6.316 1.00 98.06 100 TYR A C 1
ATOM 801 O O . TYR A 1 100 ? -6.017 -7.023 7.042 1.00 98.06 100 TYR A O 1
ATOM 809 N N . ARG A 1 101 ? -6.637 -9.173 6.689 1.00 96.75 101 ARG A N 1
ATOM 810 C CA . ARG A 1 101 ? -7.101 -9.475 8.036 1.00 96.75 101 ARG A CA 1
ATOM 811 C C . ARG A 1 101 ? -6.511 -10.799 8.476 1.00 96.75 101 ARG A C 1
ATOM 813 O O . ARG A 1 101 ? -6.688 -11.792 7.779 1.00 96.75 101 ARG A O 1
ATOM 820 N N . ASP A 1 102 ? -5.800 -10.784 9.598 1.00 95.69 102 ASP A N 1
ATOM 821 C CA . ASP A 1 102 ? -5.161 -11.975 10.171 1.00 95.69 102 ASP A CA 1
ATOM 822 C C . ASP A 1 102 ? -4.352 -12.777 9.127 1.00 95.69 102 ASP A C 1
ATOM 824 O O . ASP A 1 102 ? -4.438 -14.001 9.046 1.00 95.69 102 ASP A O 1
ATOM 828 N N . GLY A 1 103 ? -3.605 -12.064 8.273 1.00 96.44 103 GLY A N 1
ATOM 829 C CA . GLY A 1 103 ? -2.785 -12.662 7.215 1.00 96.44 103 GLY A CA 1
ATOM 830 C C . GLY A 1 103 ? -3.497 -13.036 5.926 1.00 96.44 103 GLY A C 1
ATOM 831 O O . GLY A 1 103 ? -2.851 -13.498 4.992 1.00 96.44 103 GLY A O 1
ATOM 832 N N . VAL A 1 104 ? -4.810 -12.842 5.840 1.00 97.06 104 VAL A N 1
ATOM 833 C CA . VAL A 1 104 ? -5.604 -13.209 4.665 1.00 97.06 104 VAL A CA 1
ATOM 834 C C . VAL A 1 104 ? -5.995 -11.954 3.901 1.00 97.06 104 VAL A C 1
ATOM 836 O O . VAL A 1 104 ? -6.484 -10.997 4.499 1.00 97.06 104 VAL A O 1
ATOM 839 N N . LEU A 1 105 ? -5.800 -11.947 2.582 1.00 98.00 105 LEU A N 1
ATOM 840 C CA . LEU A 1 105 ? -6.306 -10.884 1.713 1.00 98.00 105 LEU A CA 1
ATOM 841 C C . LEU A 1 105 ? -7.841 -10.901 1.739 1.00 98.00 105 LEU A C 1
ATOM 843 O O . LEU A 1 105 ? -8.455 -11.899 1.368 1.00 98.00 105 LEU A O 1
ATOM 847 N N . VAL A 1 106 ? -8.456 -9.806 2.181 1.00 98.06 106 VAL A N 1
ATOM 848 C CA . VAL A 1 106 ? -9.919 -9.696 2.318 1.00 98.06 106 VAL A CA 1
ATOM 849 C C . VAL A 1 106 ? -10.551 -8.756 1.304 1.00 98.06 106 VAL A C 1
ATOM 851 O O . VAL A 1 106 ? -11.728 -8.911 0.991 1.00 98.06 106 VAL A O 1
ATOM 854 N N . ASP A 1 107 ? -9.803 -7.773 0.804 1.00 98.31 107 ASP A N 1
ATOM 855 C CA . ASP A 1 107 ? -10.307 -6.819 -0.179 1.00 98.31 107 ASP A CA 1
ATOM 856 C C . ASP A 1 107 ? -9.152 -6.086 -0.874 1.00 98.31 107 ASP A C 1
ATOM 858 O O . ASP A 1 107 ? -7.999 -6.109 -0.428 1.00 98.31 107 ASP A O 1
ATOM 862 N N . GLU A 1 108 ? -9.478 -5.380 -1.950 1.00 98.56 108 GLU A N 1
ATOM 863 C CA . GLU A 1 108 ? -8.558 -4.620 -2.784 1.00 98.56 108 GLU A CA 1
ATOM 864 C C . GLU A 1 108 ? -9.241 -3.357 -3.324 1.00 98.56 108 GLU A C 1
ATOM 866 O O . GLU A 1 108 ? -10.458 -3.299 -3.527 1.00 98.56 108 GLU A O 1
ATOM 871 N N . SER A 1 109 ? -8.466 -2.303 -3.567 1.00 98.56 109 SER A N 1
ATOM 872 C CA . SER A 1 109 ? -8.974 -1.101 -4.229 1.00 98.56 109 SER A CA 1
ATOM 873 C C . SER A 1 109 ? -7.863 -0.291 -4.881 1.00 98.56 109 SER A C 1
ATOM 875 O O . SER A 1 109 ? -6.677 -0.542 -4.688 1.00 98.56 109 SER A O 1
ATOM 877 N N . ASN A 1 110 ? -8.246 0.758 -5.602 1.00 98.38 110 ASN A N 1
ATOM 878 C CA . ASN A 1 110 ? -7.351 1.876 -5.877 1.00 98.38 110 ASN A CA 1
ATOM 879 C C . ASN A 1 110 ? -7.641 3.028 -4.906 1.00 98.38 110 ASN A C 1
ATOM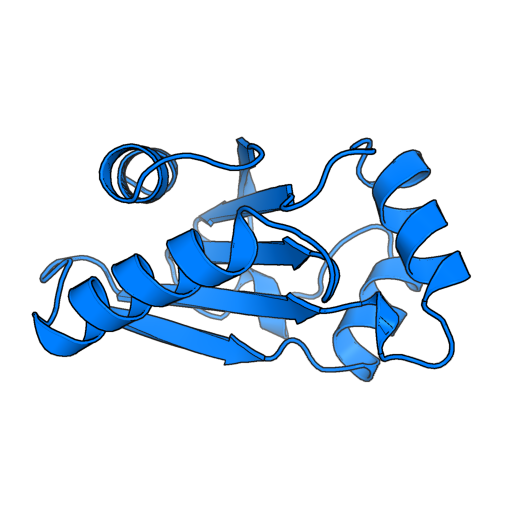 881 O O . ASN A 1 110 ? -8.030 2.785 -3.758 1.00 98.38 110 ASN A O 1
ATOM 885 N N . TYR A 1 111 ? -7.447 4.279 -5.325 1.00 97.56 111 TYR A N 1
ATOM 886 C CA . TYR A 1 111 ? -7.753 5.426 -4.478 1.00 97.56 111 TYR A CA 1
ATOM 887 C C . TYR A 1 111 ? -9.221 5.448 -4.046 1.00 97.56 111 TYR A C 1
ATOM 889 O O . TYR A 1 111 ? -10.136 5.484 -4.868 1.00 97.56 111 TYR A O 1
ATOM 897 N N . ILE A 1 112 ? -9.416 5.528 -2.733 1.00 97.62 112 ILE A N 1
ATOM 898 C CA . ILE A 1 112 ? -10.686 5.820 -2.077 1.00 97.62 112 ILE A CA 1
ATOM 899 C C . ILE A 1 112 ? -10.444 6.800 -0.922 1.00 97.62 112 ILE A C 1
ATOM 901 O O . ILE A 1 112 ? -9.320 6.969 -0.442 1.00 97.62 112 ILE A O 1
ATOM 905 N N . GLY A 1 113 ? -11.503 7.472 -0.470 1.00 97.31 113 GLY A N 1
ATOM 906 C CA . GLY A 1 113 ? -11.432 8.349 0.702 1.00 97.31 113 GLY A CA 1
ATOM 907 C C . GLY A 1 113 ? -11.216 7.572 2.007 1.00 97.31 113 GLY A C 1
ATOM 908 O O . GLY A 1 113 ? -11.493 6.375 2.081 1.00 97.31 113 GLY A O 1
ATOM 909 N N . SER A 1 114 ? -10.795 8.270 3.068 1.00 95.56 114 SER A N 1
ATOM 910 C CA . SER A 1 114 ? -10.489 7.674 4.383 1.00 95.56 114 SER A CA 1
ATOM 911 C C . SER A 1 114 ? -11.618 6.805 4.949 1.00 95.56 114 SER A C 1
ATOM 913 O O . SER A 1 114 ? -11.359 5.737 5.493 1.00 95.56 114 SER A O 1
ATOM 915 N N . ARG A 1 115 ? -12.883 7.216 4.784 1.00 94.81 115 ARG A N 1
ATOM 916 C CA . ARG A 1 115 ? -14.044 6.424 5.217 1.00 94.81 115 ARG A CA 1
ATOM 917 C C . ARG A 1 115 ? -14.121 5.077 4.496 1.00 94.81 115 ARG A C 1
ATOM 919 O O . ARG A 1 115 ? -14.283 4.059 5.156 1.00 94.81 115 ARG A O 1
ATOM 926 N N . GLY A 1 116 ? -13.986 5.077 3.169 1.00 96.56 116 GLY A N 1
ATOM 927 C CA . GLY A 1 116 ? -13.988 3.845 2.377 1.00 96.56 116 GLY A CA 1
ATOM 928 C C . GLY A 1 116 ? -12.799 2.954 2.733 1.00 96.56 116 GLY A C 1
ATOM 929 O O . GLY A 1 116 ? -12.965 1.758 2.926 1.00 96.56 116 GLY A O 1
ATOM 930 N N . PHE A 1 117 ? -11.621 3.553 2.922 1.00 96.69 117 PHE A N 1
ATOM 931 C CA . PHE A 1 117 ? -10.417 2.842 3.353 1.00 96.69 117 PHE A CA 1
ATOM 932 C C . PHE A 1 117 ? -10.618 2.092 4.678 1.00 96.69 117 PHE A C 1
ATOM 934 O O . PHE A 1 117 ? -10.242 0.931 4.790 1.00 96.69 117 PHE A O 1
ATOM 941 N N . LEU A 1 118 ? -11.244 2.726 5.673 1.00 94.50 118 LEU A N 1
ATOM 942 C CA . LEU A 1 118 ? -11.528 2.082 6.959 1.00 94.50 118 LEU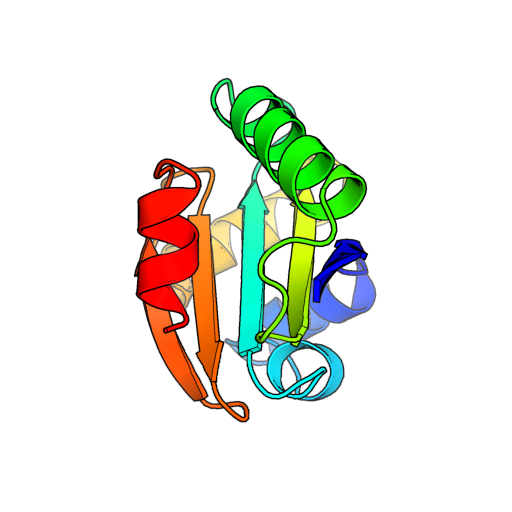 A CA 1
ATOM 943 C C . LEU A 1 118 ? -12.624 1.010 6.851 1.00 94.50 118 LEU A C 1
ATOM 945 O O . LEU A 1 118 ? -12.555 -0.002 7.545 1.00 94.50 118 LEU A O 1
ATOM 949 N N . GLN A 1 119 ? -13.607 1.198 5.965 1.00 94.88 119 GLN A N 1
ATOM 950 C CA . GLN A 1 119 ? -14.656 0.202 5.714 1.00 94.88 119 GLN A CA 1
ATOM 951 C C . GLN A 1 119 ? -14.092 -1.106 5.151 1.00 94.88 119 GLN A C 1
ATOM 953 O O . GLN A 1 119 ? -14.528 -2.169 5.573 1.00 94.88 119 GLN A O 1
ATOM 958 N N . LYS A 1 120 ? -13.075 -1.040 4.283 1.00 95.56 120 LYS A N 1
ATOM 959 C CA . LYS A 1 120 ? -12.378 -2.218 3.731 1.00 95.56 120 LYS A CA 1
ATOM 960 C C . LYS A 1 120 ? -11.695 -3.090 4.793 1.00 95.56 120 LYS A C 1
ATOM 962 O O . LYS A 1 120 ? -11.417 -4.257 4.554 1.00 95.56 120 LYS A O 1
ATOM 967 N N . LEU A 1 121 ? -11.431 -2.525 5.973 1.00 89.44 121 LEU A N 1
ATOM 968 C CA . LEU A 1 121 ? -10.785 -3.202 7.099 1.00 89.44 121 LEU A CA 1
ATOM 969 C C . LEU A 1 121 ? -11.740 -3.491 8.257 1.00 89.44 121 LEU A C 1
ATOM 971 O O . LEU A 1 121 ? -11.314 -4.110 9.234 1.00 89.44 121 LEU A O 1
ATOM 975 N N . SER A 1 122 ? -12.991 -3.027 8.188 1.00 81.44 122 SER A N 1
ATOM 976 C CA . SER A 1 122 ? -13.975 -3.137 9.274 1.00 81.44 122 SER A CA 1
ATOM 977 C C . SER A 1 122 ? -14.324 -4.587 9.565 1.00 81.44 122 SER A C 1
ATOM 979 O O . SER A 1 122 ? -14.709 -5.314 8.623 1.00 81.44 122 SER A O 1
#

Secondary structure (DSSP, 8-state):
-EEEEEPPHHHHHHHHHHSS--HHHHTSSSEEEEEEE-TT-TTHHHHHHHHHHHHHTT-STT--EEEEEEEGGGSTTHHHHHHHHHHTS---SS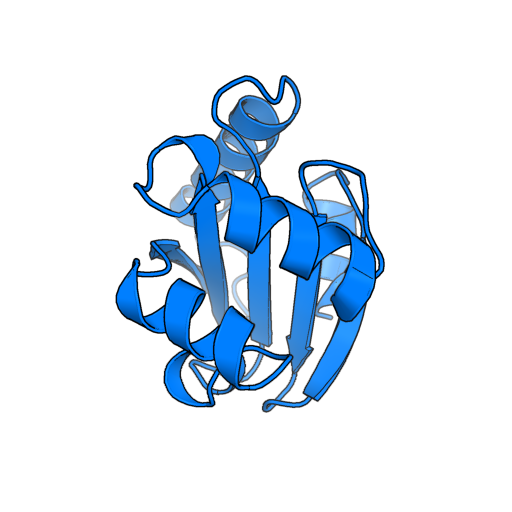SEEEEEETTEEEEEESS--HHHHHHTT-

Sequence (122 aa):
MLQRRQLSATQARSAIENGDFGSDVINAGAKVALILTQSWCPQWPAMQKWMRGLQKDGKPADHDIIVFEFVYDGVEFAREFTAFKERVLGNSLIPYVRYYRDGVLVDESNYIGSRGFLQKLS

pLDDT: mean 96.14, std 4.92, range [70.0, 98.81]